Protein AF-A0A0K0DIE9-F1 (afdb_monomer_lite)

Secondary structure (DSSP, 8-state):
---------------------------TTSS-PPEEEEETTTTEEEEESSHHHHHHHHHHHHHHHHHHHHHTS--SS-EEEEEE-SSSSSEEEEEEEEE-TT-SS---EEEEE--SGGGGSHHHHHHHHHHHT-SEEEEEEEPTTS--S-HHHHHHHHHHHHHHT---SS---PBP--

Radius of gyration: 18.9 Å; chains: 1; bounding box: 47×43×52 Å

Structure (mmCIF, N/CA/C/O backbone):
data_AF-A0A0K0DIE9-F1
#
_entry.id   AF-A0A0K0DIE9-F1
#
loop_
_atom_site.group_PDB
_atom_site.id
_atom_site.type_symbol
_atom_site.label_atom_id
_atom_site.label_alt_id
_atom_site.label_comp_id
_atom_site.label_asym_id
_atom_site.label_entity_id
_atom_site.label_seq_id
_atom_site.pdbx_PDB_ins_code
_atom_site.Cartn_x
_atom_site.Cartn_y
_atom_site.Cartn_z
_atom_site.occupancy
_atom_site.B_iso_or_equiv
_atom_site.auth_seq_id
_atom_site.auth_comp_id
_atom_site.auth_asym_id
_atom_site.auth_atom_id
_atom_site.pdbx_PDB_model_num
ATOM 1 N N . MET A 1 1 ? 18.626 22.856 -7.412 1.00 28.58 1 MET A N 1
ATOM 2 C CA . MET A 1 1 ? 17.192 22.692 -7.088 1.00 28.58 1 MET A CA 1
ATOM 3 C C . MET A 1 1 ? 17.056 21.493 -6.173 1.00 28.58 1 MET A C 1
ATOM 5 O O . MET A 1 1 ? 17.517 20.419 -6.525 1.00 28.58 1 MET A O 1
ATOM 9 N N . SER A 1 2 ? 16.546 21.734 -4.968 1.00 25.62 2 SER A N 1
ATOM 10 C CA . SER A 1 2 ? 16.439 20.776 -3.867 1.00 25.62 2 SER A CA 1
ATOM 11 C C . SER A 1 2 ? 15.243 19.844 -4.084 1.00 25.62 2 SER A C 1
ATOM 13 O O . SER A 1 2 ? 14.132 20.335 -4.269 1.00 25.62 2 SER A O 1
ATOM 15 N N . LEU A 1 3 ? 15.457 18.527 -4.051 1.00 25.23 3 LEU A N 1
ATOM 16 C CA . LEU A 1 3 ? 14.393 17.535 -3.875 1.00 25.23 3 LEU A CA 1
ATOM 17 C C . LEU A 1 3 ? 14.588 16.886 -2.507 1.00 25.23 3 LEU A C 1
ATOM 19 O O . LEU A 1 3 ? 15.462 16.050 -2.287 1.00 25.23 3 LEU A O 1
ATOM 23 N N . MET A 1 4 ? 13.782 17.366 -1.568 1.00 23.42 4 MET A N 1
ATOM 24 C CA . MET A 1 4 ? 13.698 16.911 -0.192 1.00 23.42 4 MET A CA 1
ATOM 25 C C . MET A 1 4 ? 12.908 15.594 -0.166 1.00 23.42 4 MET A C 1
ATOM 27 O O . MET A 1 4 ? 11.681 15.598 -0.136 1.00 23.42 4 MET A O 1
ATOM 31 N N . PHE A 1 5 ? 13.605 14.457 -0.199 1.00 26.94 5 PHE A N 1
ATOM 32 C CA . PHE A 1 5 ? 13.009 13.164 0.140 1.00 26.94 5 PHE A CA 1
ATOM 33 C C . PHE A 1 5 ? 12.892 13.063 1.665 1.00 26.94 5 PHE A C 1
ATOM 35 O O . PHE A 1 5 ? 13.873 12.827 2.371 1.00 26.94 5 PHE A O 1
ATOM 42 N N . LEU A 1 6 ? 11.680 13.251 2.184 1.00 28.55 6 LEU A N 1
ATOM 43 C CA . LEU A 1 6 ? 11.326 12.889 3.555 1.00 28.55 6 LEU A CA 1
ATOM 44 C C . LEU A 1 6 ? 11.247 11.358 3.652 1.00 28.55 6 LEU A C 1
ATOM 46 O O . LEU A 1 6 ? 10.198 10.760 3.438 1.00 28.55 6 LEU A O 1
ATOM 50 N N . SER A 1 7 ? 12.380 10.723 3.957 1.00 28.58 7 SER A N 1
ATOM 51 C CA . SER A 1 7 ? 12.442 9.320 4.371 1.00 28.58 7 SER A CA 1
ATOM 52 C C . SER A 1 7 ? 12.495 9.268 5.897 1.00 28.58 7 SER A C 1
ATOM 54 O O . SER A 1 7 ? 13.499 9.636 6.515 1.00 28.58 7 SER A O 1
ATOM 56 N N . TYR A 1 8 ? 11.390 8.851 6.516 1.00 29.11 8 TYR A N 1
ATOM 57 C CA . TYR A 1 8 ? 11.349 8.557 7.945 1.00 29.11 8 TYR A CA 1
ATOM 58 C C . TYR A 1 8 ? 12.234 7.335 8.221 1.00 29.11 8 TYR A C 1
ATOM 60 O O . TYR A 1 8 ? 11.965 6.220 7.776 1.00 29.11 8 TYR A O 1
ATOM 68 N N . ARG A 1 9 ? 13.331 7.570 8.945 1.00 32.88 9 ARG A N 1
ATOM 69 C CA . ARG A 1 9 ? 14.290 6.552 9.373 1.00 32.88 9 ARG A CA 1
ATOM 70 C C . ARG A 1 9 ? 13.717 5.721 10.522 1.00 32.88 9 ARG A C 1
ATOM 72 O O . ARG A 1 9 ? 13.660 6.195 11.647 1.00 32.88 9 ARG A O 1
ATOM 79 N N . HIS A 1 10 ? 13.462 4.444 10.258 1.00 28.72 10 HIS A N 1
ATOM 80 C CA . HIS A 1 10 ? 13.806 3.362 11.184 1.00 28.72 10 HIS A CA 1
ATOM 81 C C . HIS A 1 10 ? 14.223 2.127 10.374 1.00 28.72 10 HIS A C 1
ATOM 83 O O . HIS A 1 10 ? 13.411 1.326 9.925 1.00 28.72 10 HIS A O 1
ATOM 89 N N . CYS A 1 11 ? 15.533 2.014 10.144 1.00 29.39 11 CYS A N 1
ATOM 90 C CA . CYS A 1 11 ? 16.157 0.920 9.407 1.00 29.39 11 CYS A CA 1
ATOM 91 C C . CYS A 1 11 ? 16.253 -0.324 10.304 1.00 29.39 11 CYS A C 1
ATOM 93 O O . CYS A 1 11 ? 17.228 -0.497 11.034 1.00 29.39 11 CYS A O 1
ATOM 95 N N . TYR A 1 12 ? 15.250 -1.203 10.248 1.00 34.12 12 TYR A N 1
ATOM 96 C CA . TYR A 1 12 ? 15.449 -2.608 10.602 1.00 34.12 12 TYR A CA 1
ATOM 97 C C . TYR A 1 12 ? 16.025 -3.311 9.375 1.00 34.12 12 TYR A C 1
ATOM 99 O O . TYR A 1 12 ? 15.326 -3.585 8.403 1.00 34.12 12 TYR A O 1
ATOM 107 N N . ARG A 1 13 ? 17.337 -3.557 9.400 1.00 31.20 13 ARG A N 1
ATOM 108 C CA . ARG A 1 13 ? 18.095 -4.160 8.298 1.00 31.20 13 ARG A CA 1
ATOM 109 C C . ARG A 1 13 ? 17.821 -5.669 8.225 1.00 31.20 13 ARG A C 1
ATOM 111 O O . ARG A 1 13 ? 18.685 -6.482 8.545 1.00 31.20 13 ARG A O 1
ATOM 118 N N . HIS A 1 14 ? 16.612 -6.049 7.825 1.00 39.00 14 HIS A N 1
ATOM 119 C CA . HIS A 1 14 ? 16.308 -7.430 7.463 1.00 39.00 14 HIS A CA 1
ATOM 120 C C . HIS A 1 14 ? 16.983 -7.733 6.120 1.00 39.00 14 HIS A C 1
ATOM 122 O O . HIS A 1 14 ? 16.635 -7.159 5.091 1.00 39.00 14 HIS A O 1
ATOM 128 N N . ARG A 1 15 ? 18.010 -8.593 6.135 1.00 35.00 15 ARG A N 1
ATOM 129 C CA . ARG A 1 15 ? 18.635 -9.103 4.909 1.00 35.00 15 ARG A CA 1
ATOM 130 C C . ARG A 1 15 ? 17.701 -10.141 4.296 1.00 35.00 15 ARG A C 1
ATOM 132 O O . ARG A 1 15 ? 17.538 -11.218 4.861 1.00 35.00 15 ARG A O 1
ATOM 139 N N . PHE A 1 16 ? 17.119 -9.824 3.148 1.00 42.16 16 PHE A N 1
ATOM 140 C CA . PHE A 1 16 ? 16.462 -10.814 2.303 1.00 42.16 16 PHE A CA 1
ATOM 141 C C . PHE A 1 16 ? 17.515 -11.439 1.385 1.00 42.16 16 PHE A C 1
ATOM 143 O O . PHE A 1 16 ? 18.350 -10.734 0.819 1.00 42.16 16 PHE A O 1
ATOM 150 N N . LEU A 1 17 ? 17.509 -12.768 1.279 1.00 41.53 17 LEU A N 1
ATOM 151 C CA . LEU A 1 17 ? 18.391 -13.505 0.379 1.00 41.53 17 LEU A CA 1
ATOM 152 C C . LEU A 1 17 ? 17.670 -13.672 -0.962 1.00 41.53 17 LEU A C 1
ATOM 154 O O . LEU A 1 17 ? 16.781 -14.513 -1.083 1.00 41.53 17 LEU A O 1
ATOM 158 N N . LEU A 1 18 ? 18.044 -12.879 -1.966 1.00 45.69 18 LEU A N 1
ATOM 159 C CA . LEU A 1 18 ? 17.628 -13.133 -3.342 1.00 45.69 18 LEU A CA 1
ATOM 160 C C . LEU A 1 18 ? 18.525 -14.249 -3.898 1.00 45.69 18 LEU A C 1
ATOM 162 O O . LEU A 1 18 ? 19.734 -14.060 -4.035 1.00 45.69 18 LEU A O 1
ATOM 166 N N . ARG A 1 19 ? 17.962 -15.428 -4.181 1.00 47.75 19 ARG A N 1
ATOM 167 C CA . ARG A 1 19 ? 18.703 -16.497 -4.861 1.00 47.75 19 ARG A CA 1
ATOM 168 C C . ARG A 1 19 ? 18.629 -16.247 -6.366 1.00 47.75 19 ARG A C 1
ATOM 170 O O . ARG A 1 19 ? 17.641 -16.595 -7.002 1.00 47.75 19 ARG A O 1
ATOM 177 N N . VAL A 1 20 ? 19.664 -15.614 -6.909 1.00 53.28 20 VAL A N 1
ATOM 178 C CA . VAL A 1 20 ? 19.830 -15.438 -8.356 1.00 53.28 20 VAL A CA 1
ATOM 179 C C . VAL A 1 20 ? 20.440 -16.716 -8.920 1.00 53.28 20 VAL A C 1
ATOM 181 O O . VAL A 1 20 ? 21.482 -17.166 -8.447 1.00 53.28 20 VAL A O 1
ATOM 184 N N . HIS A 1 21 ? 19.773 -17.316 -9.900 1.00 49.78 21 HIS A N 1
ATOM 185 C CA . HIS A 1 21 ? 20.323 -18.416 -10.681 1.00 49.78 21 HIS A CA 1
ATOM 186 C C . HIS A 1 21 ? 20.835 -17.842 -11.999 1.00 49.78 21 HIS A C 1
ATOM 188 O O . HIS A 1 21 ? 20.043 -17.399 -12.826 1.00 49.78 21 HIS A O 1
ATOM 194 N N . GLU A 1 22 ? 22.152 -17.820 -12.176 1.00 50.09 22 GLU A N 1
ATOM 195 C CA . GLU A 1 22 ? 22.767 -17.476 -13.455 1.00 50.09 22 GLU A CA 1
ATOM 196 C C . GLU A 1 22 ? 22.714 -18.701 -14.377 1.00 50.09 22 GLU A C 1
ATOM 198 O O . GLU A 1 22 ? 23.145 -19.792 -13.997 1.00 50.09 22 GLU A O 1
ATOM 203 N N . ILE A 1 23 ? 22.147 -18.534 -15.572 1.00 55.69 23 ILE A N 1
ATOM 204 C CA . ILE A 1 23 ? 22.159 -19.553 -16.624 1.00 55.69 23 ILE A CA 1
ATOM 205 C C . ILE A 1 23 ? 23.126 -19.062 -17.698 1.00 55.69 23 ILE A C 1
ATOM 207 O O . ILE A 1 23 ? 22.816 -18.148 -18.459 1.00 55.69 23 ILE A O 1
ATOM 211 N N . GLU A 1 24 ? 24.315 -19.656 -17.740 1.00 49.53 24 GLU A N 1
ATOM 212 C CA . GLU A 1 24 ? 25.350 -19.304 -18.710 1.00 49.53 24 GLU A CA 1
ATOM 213 C C . GLU A 1 24 ? 24.967 -19.831 -20.107 1.00 49.53 24 GLU A C 1
ATOM 215 O O . GLU A 1 24 ? 24.867 -21.040 -20.333 1.00 49.53 24 GLU A O 1
ATOM 220 N N . SER A 1 25 ? 24.745 -18.924 -21.063 1.00 49.84 25 SER A N 1
ATOM 221 C CA . SER A 1 25 ? 24.524 -19.273 -22.471 1.00 49.84 25 SER A CA 1
ATOM 222 C C . SER A 1 25 ? 25.844 -19.196 -23.235 1.00 49.84 25 SER A C 1
ATOM 224 O O . SER A 1 25 ? 26.405 -18.121 -23.423 1.00 49.84 25 SER A O 1
ATOM 226 N N . ARG A 1 26 ? 26.342 -20.339 -23.720 1.00 53.31 26 ARG A N 1
ATOM 227 C CA . ARG A 1 26 ? 27.599 -20.439 -24.493 1.00 53.31 26 ARG A CA 1
ATOM 228 C C . ARG A 1 26 ? 27.467 -20.040 -25.973 1.00 53.31 26 ARG A C 1
ATOM 230 O O . ARG A 1 26 ? 28.351 -20.340 -26.771 1.00 53.31 26 ARG A O 1
ATOM 237 N N . ALA A 1 27 ? 26.373 -19.390 -26.370 1.00 56.31 27 ALA A N 1
ATOM 238 C CA . ALA A 1 27 ? 26.165 -18.952 -27.748 1.00 56.31 27 ALA A CA 1
ATOM 239 C C . ALA A 1 27 ? 26.906 -17.626 -28.008 1.00 56.31 27 ALA A C 1
ATOM 241 O O . ALA A 1 27 ? 26.410 -16.543 -27.714 1.00 56.31 27 ALA A O 1
ATOM 242 N N . SER A 1 28 ? 28.104 -17.721 -28.581 1.00 51.66 28 SER A N 1
ATOM 243 C CA . SER A 1 28 ? 29.100 -16.646 -28.705 1.00 51.66 28 SER A CA 1
ATOM 244 C C . SER A 1 28 ? 28.781 -15.500 -29.684 1.00 51.66 28 SER A C 1
ATOM 246 O O . SER A 1 28 ? 29.649 -14.666 -29.913 1.00 51.66 28 SER A O 1
ATOM 248 N N . ASN A 1 29 ? 27.575 -15.432 -30.267 1.00 57.56 29 ASN A N 1
ATOM 249 C CA . ASN A 1 29 ? 27.256 -14.510 -31.374 1.00 57.56 29 ASN A CA 1
ATOM 250 C C . ASN A 1 29 ? 25.998 -13.641 -31.162 1.00 57.56 29 ASN A C 1
ATOM 252 O O . ASN A 1 29 ? 25.507 -13.046 -32.120 1.00 57.56 29 ASN A O 1
ATOM 256 N N . PHE A 1 30 ? 25.449 -13.555 -29.949 1.00 53.75 30 PHE A N 1
ATOM 257 C CA . PHE A 1 30 ? 24.268 -12.724 -29.689 1.00 53.75 30 PHE A CA 1
ATOM 258 C C . PHE A 1 30 ? 24.646 -11.362 -29.098 1.00 53.75 30 PHE A C 1
ATOM 260 O O . PHE A 1 30 ? 25.463 -11.283 -28.182 1.00 53.75 30 PHE A O 1
ATOM 267 N N . SER A 1 31 ? 24.012 -10.285 -29.586 1.00 59.50 31 SER A N 1
ATOM 268 C CA . SER A 1 31 ? 23.921 -9.039 -28.814 1.00 59.50 31 SER A CA 1
ATOM 269 C C . SER A 1 31 ? 23.346 -9.388 -27.442 1.00 59.50 31 SER A C 1
ATOM 271 O O . SER A 1 31 ? 22.375 -10.144 -27.419 1.00 59.50 31 SER A O 1
ATOM 273 N N . MET A 1 32 ? 23.947 -8.883 -26.355 1.00 58.03 32 MET A N 1
ATOM 274 C CA . MET A 1 32 ? 23.571 -9.138 -24.950 1.00 58.03 32 MET A CA 1
ATOM 275 C C . MET A 1 32 ? 22.129 -9.660 -24.806 1.00 58.03 32 MET A C 1
ATOM 277 O O . MET A 1 32 ? 21.193 -8.899 -25.072 1.00 58.03 32 MET A O 1
ATOM 281 N N . PRO A 1 33 ? 21.929 -10.948 -24.466 1.00 65.38 33 PRO A N 1
ATOM 282 C CA . PRO A 1 33 ? 20.587 -11.497 -24.355 1.00 65.38 33 PRO A CA 1
ATOM 283 C C . PRO A 1 33 ? 19.810 -10.755 -23.253 1.00 65.38 33 PRO A C 1
ATOM 285 O O . PRO A 1 33 ? 20.411 -10.348 -22.255 1.00 65.38 33 PRO A O 1
ATOM 288 N N . PRO A 1 34 ? 18.490 -10.557 -23.420 1.00 71.56 34 PRO A N 1
ATOM 289 C CA . PRO A 1 34 ? 17.672 -9.888 -22.416 1.00 71.56 34 PRO A CA 1
ATOM 290 C C . PRO A 1 34 ? 17.725 -10.655 -21.090 1.00 71.56 34 PRO A C 1
ATOM 292 O O . PRO A 1 34 ? 17.747 -11.887 -21.071 1.00 71.56 34 PRO A O 1
ATOM 295 N N . ILE A 1 35 ? 17.733 -9.924 -19.977 1.00 80.19 35 ILE A N 1
ATOM 296 C CA . ILE A 1 35 ? 17.766 -10.509 -18.638 1.00 80.19 35 ILE A CA 1
ATOM 297 C C . ILE A 1 35 ? 16.356 -10.978 -18.280 1.00 80.19 35 ILE A C 1
ATOM 299 O O . ILE A 1 35 ? 15.417 -10.185 -18.304 1.00 80.19 35 ILE A O 1
ATOM 303 N N . GLU A 1 36 ? 16.198 -12.253 -17.932 1.00 80.75 36 GLU A N 1
ATOM 304 C CA . GLU A 1 36 ? 14.917 -12.827 -17.514 1.00 80.75 36 GLU A CA 1
ATOM 305 C C . GLU A 1 36 ? 14.869 -13.041 -16.000 1.00 80.75 36 GLU A C 1
ATOM 307 O O . GLU A 1 36 ? 15.752 -13.670 -15.418 1.00 80.75 36 GLU A O 1
ATOM 312 N N . VAL A 1 37 ? 13.809 -12.548 -15.357 1.00 78.81 37 VAL A N 1
ATOM 313 C CA . VAL A 1 37 ? 13.545 -12.768 -13.932 1.00 78.81 37 VAL A CA 1
ATOM 314 C C . VAL A 1 37 ? 12.240 -13.516 -13.761 1.00 78.81 37 VAL A C 1
ATOM 316 O O . VAL A 1 37 ? 11.195 -13.065 -14.221 1.00 78.81 37 VAL A O 1
ATOM 319 N N . PHE A 1 38 ? 12.289 -14.633 -13.039 1.00 78.75 38 PHE A N 1
ATOM 320 C CA . PHE A 1 38 ? 11.102 -15.370 -12.629 1.00 78.75 38 PHE A CA 1
ATOM 321 C C . PHE A 1 38 ? 10.713 -15.011 -11.192 1.00 78.75 38 PHE A C 1
ATOM 323 O O . PHE A 1 38 ? 11.456 -15.269 -10.243 1.00 78.75 38 PHE A O 1
ATOM 330 N N . LEU A 1 39 ? 9.524 -14.438 -11.024 1.00 70.38 39 LEU A N 1
ATOM 331 C CA . LEU A 1 39 ? 8.943 -14.141 -9.723 1.00 70.38 39 LEU A CA 1
ATOM 332 C C . LEU A 1 39 ? 8.118 -15.325 -9.226 1.00 70.38 39 LEU A C 1
ATOM 334 O O . LEU A 1 39 ? 6.988 -15.540 -9.666 1.00 70.38 39 LEU A O 1
ATOM 338 N N . GLN A 1 40 ? 8.628 -16.030 -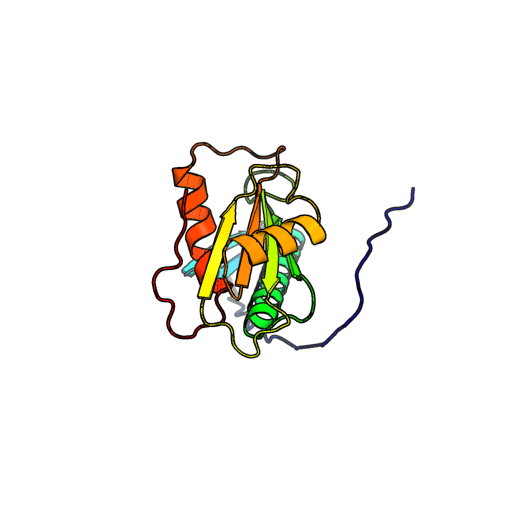8.217 1.00 67.44 40 GLN A N 1
ATOM 339 C CA . GLN A 1 40 ? 7.891 -17.120 -7.572 1.00 67.44 40 GLN A CA 1
ATOM 340 C C . GLN A 1 40 ? 6.560 -16.648 -6.952 1.00 67.44 40 GLN A C 1
ATOM 342 O O . GLN A 1 40 ? 5.587 -17.396 -6.942 1.00 67.44 40 GLN A O 1
ATOM 347 N N . SER A 1 41 ? 6.494 -15.402 -6.471 1.00 63.84 41 SER A N 1
ATOM 348 C CA . SER A 1 41 ? 5.295 -14.811 -5.856 1.00 63.84 41 SER A CA 1
ATOM 349 C C . SER A 1 41 ? 4.116 -14.664 -6.821 1.00 63.84 41 SER A C 1
ATOM 351 O O . SER A 1 41 ? 2.967 -14.713 -6.390 1.00 63.84 41 SER A O 1
ATOM 353 N N . SER A 1 42 ? 4.389 -14.479 -8.114 1.00 64.81 42 SER A N 1
ATOM 354 C CA . SER A 1 42 ? 3.371 -14.234 -9.142 1.00 64.81 42 SER A CA 1
ATOM 355 C C . SER A 1 42 ? 3.402 -15.248 -10.285 1.00 64.81 42 SER A C 1
ATOM 357 O O . SER A 1 42 ? 2.610 -15.130 -11.215 1.00 64.81 42 SER A O 1
ATOM 359 N N . SER A 1 43 ? 4.294 -16.246 -10.218 1.00 69.31 43 SER A N 1
ATOM 360 C CA . SER A 1 43 ? 4.567 -17.204 -11.302 1.00 69.31 43 SER A CA 1
ATOM 361 C C . SER A 1 43 ? 4.781 -16.518 -12.657 1.00 69.31 43 SER A C 1
ATOM 363 O O . SER A 1 43 ? 4.391 -17.038 -13.701 1.00 69.31 43 SER A O 1
ATOM 365 N N . ARG A 1 44 ? 5.367 -15.316 -12.632 1.00 71.00 44 ARG A N 1
ATOM 366 C CA . ARG A 1 44 ? 5.542 -14.451 -13.799 1.00 71.00 44 ARG A CA 1
ATOM 367 C C . ARG A 1 44 ? 7.012 -14.359 -14.171 1.00 71.00 44 ARG A C 1
ATOM 369 O O . ARG A 1 44 ? 7.865 -14.250 -13.295 1.00 71.00 44 ARG A O 1
ATOM 376 N N . THR A 1 45 ? 7.275 -14.325 -15.472 1.00 80.00 45 THR A N 1
ATOM 377 C CA . THR A 1 45 ? 8.591 -14.013 -16.030 1.00 80.00 45 THR A CA 1
ATOM 378 C C . THR A 1 45 ? 8.592 -12.583 -16.563 1.00 80.00 45 THR A C 1
ATOM 380 O O . THR A 1 45 ? 7.692 -12.203 -17.315 1.00 80.00 45 THR A O 1
ATOM 383 N N . GLU A 1 46 ? 9.588 -11.791 -16.177 1.00 81.12 46 GLU A N 1
ATOM 384 C CA . GLU A 1 46 ? 9.830 -10.441 -16.692 1.00 81.12 46 GLU A CA 1
ATOM 385 C C . GLU A 1 46 ? 11.146 -10.401 -17.468 1.00 81.12 46 GLU A C 1
ATOM 387 O O . GLU A 1 46 ? 12.124 -11.028 -17.066 1.00 81.12 46 GLU A O 1
ATOM 392 N N . ARG A 1 47 ? 11.152 -9.678 -18.592 1.00 83.88 47 ARG A N 1
ATOM 393 C CA . ARG A 1 47 ? 12.324 -9.474 -19.450 1.00 83.88 47 ARG A CA 1
ATOM 394 C C . ARG A 1 47 ? 12.805 -8.039 -19.322 1.00 83.88 47 ARG A C 1
ATOM 396 O O . ARG A 1 47 ? 12.008 -7.119 -19.484 1.00 83.88 47 ARG A O 1
ATOM 403 N N . PHE A 1 48 ? 14.101 -7.864 -19.110 1.00 83.00 48 PHE A N 1
ATOM 404 C CA . PHE A 1 48 ? 14.755 -6.569 -18.982 1.00 83.00 48 PHE A CA 1
ATOM 405 C C . PHE A 1 48 ? 15.841 -6.423 -20.042 1.00 83.00 48 PHE A C 1
ATOM 407 O O . PHE A 1 48 ? 16.645 -7.329 -20.258 1.00 83.00 48 PHE A O 1
ATOM 414 N N . ASN A 1 49 ? 15.874 -5.261 -20.691 1.00 82.62 49 ASN A N 1
ATOM 415 C CA . ASN A 1 49 ? 16.876 -4.944 -21.713 1.00 82.62 49 ASN A CA 1
ATOM 416 C C . ASN A 1 49 ? 18.078 -4.184 -21.131 1.00 82.62 49 ASN A C 1
ATOM 418 O O . ASN A 1 49 ? 19.109 -4.074 -21.789 1.00 82.62 49 ASN A O 1
ATOM 422 N N . ASN A 1 50 ? 17.943 -3.661 -19.9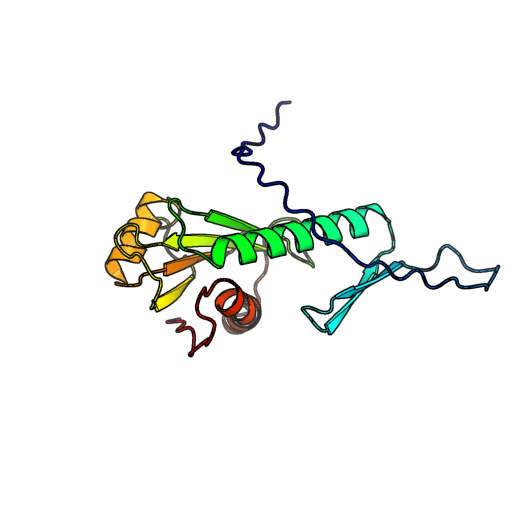09 1.00 82.31 50 ASN A N 1
ATOM 423 C CA . ASN A 1 50 ? 18.943 -2.851 -19.228 1.00 82.31 50 ASN A CA 1
ATOM 424 C C . ASN A 1 50 ? 19.058 -3.261 -17.744 1.00 82.31 50 ASN A C 1
ATOM 426 O O . ASN A 1 50 ? 18.028 -3.467 -17.092 1.00 82.31 50 ASN A O 1
ATOM 430 N N . PRO A 1 51 ? 20.278 -3.348 -17.179 1.00 83.38 51 PRO A N 1
ATOM 431 C CA . PRO A 1 51 ? 20.475 -3.618 -15.757 1.00 83.38 51 PRO A CA 1
ATOM 432 C C . PRO A 1 51 ? 19.796 -2.629 -14.796 1.00 83.38 51 PRO A C 1
ATOM 434 O O . PRO A 1 51 ? 19.379 -3.056 -13.721 1.00 83.38 51 PRO A O 1
ATOM 437 N N . ASP A 1 52 ? 19.636 -1.345 -15.140 1.00 86.12 52 ASP A N 1
ATOM 438 C CA . ASP A 1 52 ? 18.991 -0.390 -14.216 1.00 86.12 52 ASP A CA 1
ATOM 439 C C . ASP A 1 52 ? 17.490 -0.664 -14.046 1.00 86.12 52 ASP A C 1
ATOM 441 O O . ASP A 1 52 ? 16.944 -0.496 -12.952 1.00 86.12 52 ASP A O 1
ATOM 445 N N . ASP A 1 53 ? 16.830 -1.149 -15.101 1.00 83.38 53 ASP A N 1
ATOM 446 C CA . ASP A 1 53 ? 15.414 -1.527 -15.046 1.00 83.38 53 ASP A CA 1
ATOM 447 C C . ASP A 1 53 ? 15.236 -2.753 -14.144 1.00 83.38 53 ASP A C 1
ATOM 449 O O . ASP A 1 53 ? 14.328 -2.807 -13.312 1.00 83.38 53 ASP A O 1
ATOM 453 N N . LEU A 1 54 ? 16.165 -3.709 -14.248 1.00 84.12 54 LEU A N 1
ATOM 454 C CA . LEU A 1 54 ? 16.231 -4.868 -13.366 1.00 84.12 54 LEU A CA 1
ATOM 455 C C . LEU A 1 54 ? 16.464 -4.456 -11.905 1.00 84.12 54 LEU A C 1
ATOM 457 O O . LEU A 1 54 ? 15.814 -4.987 -11.005 1.00 84.12 54 LEU A O 1
ATOM 461 N N . LEU A 1 55 ? 17.383 -3.522 -11.651 1.00 85.19 55 LEU A N 1
ATOM 462 C CA . LEU A 1 55 ? 17.659 -3.035 -10.299 1.00 85.19 55 LEU A CA 1
ATOM 463 C C . LEU A 1 55 ? 16.434 -2.342 -9.702 1.00 85.19 55 LEU A C 1
ATOM 465 O O . LEU A 1 55 ? 16.047 -2.662 -8.579 1.00 85.19 55 LEU A O 1
ATOM 469 N N . THR A 1 56 ? 15.792 -1.456 -10.465 1.00 85.38 56 THR A N 1
ATOM 470 C CA . THR A 1 56 ? 14.542 -0.789 -10.068 1.00 85.38 56 THR A CA 1
ATOM 471 C C . THR A 1 56 ? 13.462 -1.808 -9.720 1.00 85.38 56 THR A C 1
ATOM 473 O O . THR A 1 56 ? 12.822 -1.715 -8.671 1.00 85.38 56 THR A O 1
ATOM 476 N N . PHE A 1 57 ? 13.305 -2.834 -10.556 1.00 84.94 57 PHE A N 1
ATOM 477 C CA . PHE A 1 57 ? 12.353 -3.909 -10.327 1.00 84.94 57 PHE A CA 1
ATOM 478 C C . PHE A 1 57 ? 12.642 -4.691 -9.040 1.00 84.94 57 PHE A C 1
ATOM 480 O O . PHE A 1 57 ? 11.752 -4.852 -8.204 1.00 84.94 57 PHE A O 1
ATOM 487 N N . ILE A 1 58 ? 13.891 -5.123 -8.837 1.00 85.62 58 ILE A N 1
ATOM 488 C CA . ILE A 1 58 ? 14.309 -5.837 -7.622 1.00 85.62 58 ILE A CA 1
ATOM 489 C C . ILE A 1 58 ? 14.048 -4.983 -6.379 1.00 85.62 58 ILE A C 1
ATOM 491 O O . ILE A 1 58 ? 13.538 -5.501 -5.385 1.00 85.62 58 ILE A O 1
ATOM 495 N N . ILE A 1 59 ? 14.371 -3.688 -6.427 1.00 87.06 59 ILE A N 1
ATOM 496 C CA . ILE A 1 59 ? 14.115 -2.756 -5.324 1.00 87.06 59 ILE A CA 1
ATOM 497 C C . ILE A 1 59 ? 12.613 -2.691 -5.035 1.00 87.06 59 ILE A C 1
ATOM 499 O O . ILE A 1 59 ? 12.220 -2.886 -3.887 1.00 87.06 59 ILE A O 1
ATOM 503 N N . SER A 1 60 ? 11.771 -2.526 -6.059 1.00 86.19 60 SER A N 1
ATOM 504 C CA . SER A 1 60 ? 10.314 -2.447 -5.886 1.00 86.19 60 SER A CA 1
ATOM 505 C C . SER A 1 60 ? 9.720 -3.716 -5.256 1.00 86.19 60 SER A C 1
ATOM 507 O O . SER A 1 60 ? 8.888 -3.646 -4.347 1.00 86.19 60 SER A O 1
ATOM 509 N N . GLU A 1 61 ? 10.206 -4.896 -5.657 1.00 85.38 61 GLU A N 1
ATOM 510 C CA . GLU A 1 61 ? 9.768 -6.175 -5.094 1.00 85.38 61 GLU A CA 1
ATOM 511 C C . GLU A 1 61 ? 10.245 -6.347 -3.645 1.00 85.38 61 GLU A C 1
ATOM 513 O O . GLU A 1 61 ? 9.506 -6.853 -2.793 1.00 85.38 61 GLU A O 1
ATOM 518 N N . GLN A 1 62 ? 11.455 -5.880 -3.323 1.00 86.38 62 GLN A N 1
ATOM 519 C CA . GLN A 1 62 ? 11.967 -5.880 -1.954 1.00 86.38 62 GLN A CA 1
ATOM 520 C C . GLN A 1 62 ? 11.193 -4.921 -1.047 1.00 86.38 62 GLN A C 1
ATOM 522 O O . GLN A 1 62 ? 10.871 -5.295 0.082 1.00 86.38 62 GLN A O 1
ATOM 527 N N . GLU A 1 63 ? 10.886 -3.711 -1.514 1.00 89.69 63 GLU A N 1
ATOM 528 C CA . GLU A 1 63 ? 10.085 -2.727 -0.779 1.00 89.69 63 GLU A CA 1
ATOM 529 C C . GLU A 1 63 ? 8.687 -3.269 -0.493 1.00 89.69 63 GLU A C 1
ATOM 531 O O . GLU A 1 63 ? 8.223 -3.248 0.649 1.00 89.69 63 GLU A O 1
ATOM 536 N N . MET A 1 64 ? 8.050 -3.859 -1.502 1.00 87.69 64 MET A N 1
ATOM 537 C CA . MET A 1 64 ? 6.765 -4.522 -1.349 1.00 87.69 64 MET A CA 1
ATOM 538 C C . MET A 1 64 ? 6.833 -5.681 -0.343 1.00 87.69 64 MET A C 1
ATOM 540 O O . MET A 1 64 ? 5.982 -5.784 0.542 1.00 87.69 64 MET A O 1
ATOM 544 N N . SER A 1 65 ? 7.841 -6.554 -0.434 1.00 86.56 65 SER A N 1
ATOM 545 C CA . SER A 1 65 ? 8.006 -7.665 0.512 1.00 86.56 65 SER A CA 1
ATOM 546 C C . SER A 1 65 ? 8.204 -7.169 1.947 1.00 86.56 65 SER A C 1
ATOM 548 O O . SER A 1 65 ? 7.642 -7.738 2.885 1.00 86.56 65 SER A O 1
ATOM 550 N N . GLN A 1 66 ? 8.984 -6.104 2.132 1.00 88.12 66 GLN A N 1
ATOM 551 C CA . GLN A 1 66 ? 9.187 -5.470 3.434 1.00 88.12 66 GLN A CA 1
ATOM 552 C C . GLN A 1 66 ? 7.893 -4.873 3.973 1.00 88.12 66 GLN A C 1
ATOM 554 O O . GLN A 1 66 ? 7.583 -5.044 5.150 1.00 88.12 66 GLN A O 1
ATOM 559 N N . PHE A 1 67 ? 7.118 -4.215 3.117 1.00 90.88 67 PHE A N 1
ATOM 560 C CA . PHE A 1 67 ? 5.850 -3.617 3.499 1.00 90.88 67 PHE A CA 1
ATOM 561 C C . PHE A 1 67 ? 4.803 -4.668 3.883 1.00 90.88 67 PHE A C 1
ATOM 563 O O . PHE A 1 67 ? 4.120 -4.518 4.894 1.00 90.88 67 PHE A O 1
ATOM 570 N N . VAL A 1 68 ? 4.717 -5.776 3.144 1.00 88.75 68 VAL A N 1
ATOM 571 C CA . VAL A 1 68 ? 3.860 -6.920 3.502 1.00 88.75 68 VAL A CA 1
ATOM 572 C C . VAL A 1 68 ? 4.268 -7.504 4.855 1.00 88.75 68 VAL A C 1
ATOM 574 O O . VAL A 1 68 ? 3.415 -7.730 5.709 1.00 88.75 68 VAL A O 1
ATOM 577 N N . GLN A 1 69 ? 5.569 -7.683 5.093 1.00 88.06 69 GLN A N 1
ATOM 578 C CA . GLN A 1 69 ? 6.073 -8.150 6.385 1.00 88.06 69 GLN A CA 1
ATOM 579 C C . GLN A 1 69 ? 5.787 -7.148 7.514 1.00 88.06 69 GLN A C 1
ATOM 581 O O . GLN A 1 69 ? 5.452 -7.545 8.626 1.00 88.06 69 GLN A O 1
ATOM 586 N N . LEU A 1 70 ? 5.886 -5.845 7.248 1.00 90.06 70 LEU A N 1
ATOM 587 C CA . LEU A 1 70 ? 5.491 -4.807 8.197 1.00 90.06 70 LEU A CA 1
ATOM 588 C C . LEU A 1 70 ? 4.001 -4.934 8.544 1.00 90.06 70 LEU A C 1
ATOM 590 O O . LEU A 1 70 ? 3.644 -4.875 9.719 1.00 90.06 70 LEU A O 1
ATOM 594 N N . CYS A 1 71 ? 3.163 -5.190 7.539 1.00 90.19 71 CYS A N 1
ATOM 595 C CA . CYS A 1 71 ? 1.734 -5.429 7.697 1.00 90.19 71 CYS A CA 1
ATOM 596 C C . CYS A 1 71 ? 1.414 -6.783 8.348 1.00 90.19 71 CYS A C 1
ATOM 598 O O . CYS A 1 71 ? 0.289 -6.978 8.788 1.00 90.19 71 CYS A O 1
ATOM 600 N N . SER A 1 72 ? 2.344 -7.727 8.498 1.00 87.44 72 SER A N 1
ATOM 601 C CA . SER A 1 72 ? 2.029 -9.014 9.142 1.00 87.44 72 SER A CA 1
ATOM 602 C C . SER A 1 72 ? 1.760 -8.892 10.651 1.00 87.44 72 SER A C 1
ATOM 604 O O . SER A 1 72 ? 1.390 -9.867 11.302 1.00 87.44 72 SER A O 1
ATOM 606 N N . ARG A 1 73 ? 1.989 -7.708 11.225 1.00 87.12 73 ARG A N 1
ATOM 607 C CA . ARG A 1 73 ? 1.756 -7.350 12.628 1.00 87.12 73 ARG A CA 1
ATOM 608 C C . ARG A 1 73 ? 0.882 -6.103 12.715 1.00 87.12 73 ARG A C 1
ATOM 610 O O . ARG A 1 73 ? 0.693 -5.409 11.716 1.00 87.12 73 ARG A O 1
ATOM 617 N N . ARG A 1 74 ? 0.374 -5.812 13.915 1.00 90.19 74 ARG A N 1
ATOM 618 C CA . ARG A 1 74 ? -0.289 -4.537 14.206 1.00 90.19 74 ARG A CA 1
ATOM 619 C C . ARG A 1 74 ? 0.685 -3.375 13.998 1.00 90.19 74 ARG A C 1
ATOM 621 O O . ARG A 1 74 ? 1.857 -3.478 14.364 1.00 90.19 74 ARG A O 1
ATOM 628 N N . LEU A 1 75 ? 0.180 -2.287 13.439 1.00 91.00 75 LEU A N 1
ATOM 629 C CA . LEU A 1 75 ? 0.889 -1.034 13.248 1.00 91.00 75 LEU A CA 1
ATOM 630 C C . LEU A 1 75 ? 0.532 -0.045 14.367 1.00 91.00 75 LEU A C 1
ATOM 632 O O . LEU A 1 75 ? -0.632 0.098 14.740 1.00 91.00 75 LEU A O 1
ATOM 636 N N . ASP A 1 76 ? 1.537 0.648 14.902 1.00 90.19 76 ASP A N 1
ATOM 637 C CA . ASP A 1 76 ? 1.340 1.750 15.859 1.00 90.19 76 ASP A CA 1
ATOM 638 C C . ASP A 1 76 ? 1.015 3.078 15.165 1.00 90.19 76 ASP A C 1
ATOM 640 O O . ASP A 1 76 ? 0.356 3.947 15.734 1.00 90.19 76 ASP A O 1
ATOM 644 N N . HIS A 1 77 ? 1.461 3.209 13.917 1.00 90.69 77 HIS A N 1
ATOM 645 C CA . HIS A 1 77 ? 1.283 4.378 13.067 1.00 90.69 77 HIS A CA 1
ATOM 646 C C . HIS A 1 77 ? 0.853 3.937 11.672 1.00 90.69 77 HIS A C 1
ATOM 648 O O . HIS A 1 77 ? 1.105 2.798 11.275 1.00 90.69 77 HIS A O 1
ATOM 654 N N . GLU A 1 78 ? 0.227 4.841 10.920 1.00 93.50 78 GLU A N 1
ATOM 655 C CA . GLU A 1 78 ? -0.101 4.571 9.525 1.00 93.50 78 GLU A CA 1
ATOM 656 C C . GLU A 1 78 ? 1.166 4.212 8.733 1.00 93.50 78 GLU A C 1
ATOM 658 O O . GLU A 1 78 ? 2.194 4.885 8.823 1.00 93.50 78 GLU A O 1
ATOM 663 N N . ALA A 1 79 ? 1.074 3.159 7.923 1.00 94.19 79 ALA A N 1
ATOM 664 C CA . ALA A 1 79 ? 2.106 2.803 6.959 1.00 94.19 79 ALA A CA 1
ATOM 665 C C . ALA A 1 79 ? 1.573 3.001 5.539 1.00 94.19 79 ALA A C 1
ATOM 667 O O . ALA A 1 79 ? 0.404 2.725 5.268 1.00 94.19 79 ALA A O 1
ATOM 668 N N . SER A 1 80 ? 2.423 3.449 4.614 1.00 94.69 80 SER A N 1
ATOM 669 C CA . SER A 1 80 ? 2.031 3.609 3.213 1.00 94.69 80 SER A CA 1
ATOM 670 C C . SER A 1 80 ? 3.068 3.074 2.234 1.00 94.69 80 SER A C 1
ATOM 672 O O . SER A 1 80 ? 4.261 3.049 2.531 1.00 94.69 80 SER A O 1
ATOM 674 N N . ILE A 1 81 ? 2.590 2.639 1.069 1.00 94.38 81 ILE A N 1
ATOM 675 C CA . ILE A 1 81 ? 3.410 2.198 -0.063 1.00 94.38 81 ILE A CA 1
ATOM 676 C C . ILE A 1 81 ? 2.785 2.683 -1.370 1.00 94.38 81 ILE A C 1
ATOM 678 O O . ILE A 1 81 ? 1.559 2.715 -1.506 1.00 94.38 81 ILE A O 1
ATOM 682 N N . ALA A 1 82 ? 3.622 3.073 -2.328 1.00 92.56 82 ALA A N 1
ATOM 683 C CA . ALA A 1 82 ? 3.206 3.415 -3.681 1.00 92.56 82 ALA A CA 1
ATOM 684 C C . ALA A 1 82 ? 3.580 2.281 -4.640 1.00 92.56 82 ALA A C 1
ATOM 686 O O . ALA A 1 82 ? 4.659 1.707 -4.525 1.00 92.56 82 ALA A O 1
ATOM 687 N N . ILE A 1 83 ? 2.673 1.954 -5.557 1.00 90.06 83 ILE A N 1
ATOM 688 C CA . ILE A 1 83 ? 2.864 0.940 -6.591 1.00 90.06 83 ILE A CA 1
ATOM 689 C C . ILE A 1 83 ? 2.965 1.653 -7.921 1.00 90.06 83 ILE A C 1
ATOM 691 O O . ILE A 1 83 ? 2.001 2.288 -8.354 1.00 90.06 83 ILE A O 1
ATOM 695 N N . GLU A 1 84 ? 4.128 1.542 -8.545 1.00 87.69 84 GLU A N 1
ATOM 696 C CA . GLU A 1 84 ? 4.406 2.104 -9.860 1.00 87.69 84 GLU A CA 1
ATOM 697 C C . GLU A 1 84 ? 3.604 1.390 -10.949 1.00 87.69 84 GLU A C 1
ATOM 699 O O . GLU A 1 84 ? 3.296 0.196 -10.866 1.00 87.69 84 GLU A O 1
ATOM 704 N N . SER A 1 85 ? 3.232 2.151 -11.972 1.00 84.44 85 SER A N 1
ATOM 705 C CA . SER A 1 85 ? 2.601 1.587 -13.155 1.00 84.44 85 SER A CA 1
ATOM 706 C C . SER A 1 85 ? 3.615 0.822 -13.996 1.00 84.44 85 SER A C 1
ATOM 708 O O . SER A 1 85 ? 4.786 1.178 -14.078 1.00 84.44 85 SER A O 1
ATOM 710 N N . ARG A 1 86 ? 3.150 -0.246 -14.648 1.00 75.81 86 ARG A N 1
ATOM 711 C CA . ARG A 1 86 ? 3.970 -1.014 -15.599 1.00 75.81 86 ARG A CA 1
ATOM 712 C C . ARG A 1 86 ? 3.986 -0.406 -16.994 1.00 75.81 86 ARG A C 1
ATOM 714 O O . ARG A 1 86 ? 4.853 -0.740 -17.792 1.00 75.81 86 ARG A O 1
ATOM 721 N N . PHE A 1 87 ? 2.990 0.420 -17.298 1.00 79.12 87 PHE A N 1
ATOM 722 C CA . PHE A 1 87 ? 2.741 0.928 -18.645 1.00 79.12 87 PHE A CA 1
ATOM 723 C C . PHE A 1 87 ? 2.942 2.438 -18.741 1.00 79.12 87 PHE A C 1
ATOM 725 O O . PHE A 1 87 ? 3.197 2.961 -19.820 1.00 79.12 87 PHE A O 1
ATOM 732 N N . GLU A 1 88 ? 2.827 3.139 -17.616 1.00 84.44 88 GLU A N 1
ATOM 733 C CA . GLU A 1 88 ? 2.855 4.595 -17.547 1.00 84.44 88 GLU A CA 1
ATOM 734 C C . GLU A 1 88 ? 3.893 5.047 -16.516 1.00 84.44 88 GLU A C 1
ATOM 736 O O . GLU A 1 88 ? 4.299 4.288 -15.641 1.00 84.44 88 GLU A O 1
ATOM 741 N N . CYS A 1 89 ? 4.336 6.299 -16.602 1.00 83.00 89 CYS A N 1
ATOM 742 C CA . CYS A 1 89 ? 5.294 6.836 -15.641 1.00 83.00 89 CYS A CA 1
ATOM 743 C C . CYS A 1 89 ? 4.598 7.208 -14.322 1.00 83.00 89 CYS A C 1
ATOM 745 O O . CYS A 1 89 ? 3.561 7.882 -14.321 1.00 83.00 89 CYS A O 1
ATOM 747 N N . GLY A 1 90 ? 5.204 6.821 -13.201 1.00 86.44 90 GLY A N 1
ATOM 748 C CA . GLY A 1 90 ? 4.768 7.197 -11.863 1.00 86.44 90 GLY A CA 1
ATOM 749 C C . GLY A 1 90 ? 3.793 6.211 -11.204 1.00 86.44 90 GLY A C 1
ATOM 750 O O . GLY A 1 90 ? 3.395 5.193 -11.789 1.00 86.44 90 GLY A O 1
ATOM 751 N N . PRO A 1 91 ? 3.375 6.523 -9.963 1.00 89.56 91 PRO A N 1
ATOM 752 C CA . PRO A 1 91 ? 2.576 5.623 -9.152 1.00 89.56 91 PRO A CA 1
ATOM 753 C C . PRO A 1 91 ? 1.190 5.444 -9.760 1.00 89.56 91 PRO A C 1
ATOM 755 O O . PRO A 1 91 ? 0.500 6.420 -10.055 1.00 89.56 91 PRO A O 1
ATOM 758 N N . ARG A 1 92 ? 0.758 4.191 -9.888 1.00 91.88 92 ARG A N 1
ATOM 759 C CA . ARG A 1 92 ? -0.618 3.803 -10.214 1.00 91.88 92 ARG A CA 1
ATOM 760 C C . ARG A 1 92 ? -1.491 3.846 -8.969 1.00 91.88 92 ARG A C 1
ATOM 762 O O . ARG A 1 92 ? -2.522 4.514 -8.945 1.00 91.88 92 ARG A O 1
ATOM 769 N N . TYR A 1 93 ? -1.023 3.220 -7.896 1.00 92.25 93 TYR A N 1
ATOM 770 C CA . TYR A 1 93 ? -1.759 3.130 -6.638 1.00 92.25 93 TYR A CA 1
ATOM 771 C C . TYR A 1 93 ? -0.912 3.598 -5.468 1.00 92.25 93 TYR A C 1
ATOM 773 O O . TYR A 1 93 ? 0.302 3.409 -5.443 1.00 92.25 93 TYR A O 1
ATOM 781 N N . ARG A 1 94 ? -1.563 4.150 -4.448 1.00 93.06 94 ARG A N 1
ATOM 782 C CA . ARG A 1 94 ? -0.965 4.330 -3.128 1.00 93.06 94 ARG A CA 1
ATOM 783 C C . ARG A 1 94 ? -1.852 3.687 -2.082 1.00 93.06 94 ARG A C 1
ATOM 785 O O . ARG A 1 94 ? -3.040 3.980 -2.022 1.00 93.06 94 ARG A O 1
ATOM 792 N N . PHE A 1 95 ? -1.269 2.824 -1.265 1.00 93.38 95 PHE A N 1
ATOM 793 C CA . PHE A 1 95 ? -1.950 2.182 -0.151 1.00 93.38 95 PHE A CA 1
ATOM 794 C C . PHE A 1 95 ? -1.571 2.871 1.151 1.00 93.38 95 PHE A C 1
ATOM 796 O O . PHE A 1 95 ? -0.402 3.174 1.375 1.00 93.38 95 PHE A O 1
ATOM 803 N N . HIS A 1 96 ? -2.560 3.057 2.013 1.00 94.44 96 HIS A N 1
ATOM 804 C CA . HIS A 1 96 ? -2.432 3.540 3.379 1.00 94.44 96 HIS A CA 1
ATOM 805 C C . HIS A 1 96 ? -3.059 2.502 4.309 1.00 94.44 96 HIS A C 1
ATOM 807 O O . HIS A 1 96 ? -4.257 2.236 4.218 1.00 94.44 96 HIS A O 1
ATOM 813 N N . ILE A 1 97 ? -2.261 1.894 5.181 1.00 94.44 97 ILE A N 1
ATOM 814 C CA . ILE A 1 97 ? -2.707 0.877 6.133 1.00 94.44 97 ILE A CA 1
ATOM 815 C C . ILE A 1 97 ? -2.839 1.526 7.504 1.00 94.44 97 ILE A C 1
ATOM 817 O O . ILE A 1 97 ? -1.865 2.040 8.055 1.00 94.44 97 ILE A O 1
ATOM 821 N N . VAL A 1 98 ? -4.057 1.496 8.036 1.00 94.12 98 VAL A N 1
ATOM 822 C CA . VAL A 1 98 ? -4.432 2.130 9.298 1.00 94.12 98 VAL A CA 1
ATOM 823 C C . VAL A 1 98 ? -5.027 1.086 10.230 1.00 94.12 98 VAL A C 1
ATOM 825 O O . VAL A 1 98 ? -6.047 0.474 9.909 1.00 94.12 98 VAL A O 1
ATOM 828 N N . ASP A 1 99 ? -4.421 0.939 11.405 1.00 94.69 99 ASP A N 1
ATOM 829 C CA . ASP A 1 99 ? -4.866 0.006 12.438 1.00 94.69 99 ASP A CA 1
ATOM 830 C C . ASP A 1 99 ? -5.610 0.710 13.574 1.00 94.69 99 ASP A C 1
ATOM 832 O O . ASP A 1 99 ? -5.481 1.920 13.805 1.00 94.69 99 ASP A O 1
ATOM 836 N N . ASP A 1 100 ? -6.391 -0.067 14.320 1.00 92.19 100 ASP A N 1
ATOM 837 C CA . ASP A 1 100 ? -6.888 0.343 15.617 1.00 92.19 100 ASP A CA 1
ATOM 838 C C . ASP A 1 100 ? -5.830 0.146 16.699 1.00 92.19 100 ASP A C 1
ATOM 840 O O . ASP A 1 100 ? -5.553 -0.970 17.139 1.00 92.19 100 ASP A O 1
ATOM 844 N N . ILE A 1 101 ? -5.299 1.271 17.179 1.00 86.81 101 ILE A N 1
ATOM 845 C CA . ILE A 1 101 ? -4.347 1.350 18.293 1.00 86.81 101 ILE A CA 1
ATOM 846 C C . ILE A 1 101 ? -4.895 0.651 19.548 1.00 86.81 101 ILE A C 1
ATOM 848 O O . ILE A 1 101 ? -4.123 0.117 20.337 1.00 86.81 101 ILE A O 1
ATOM 852 N N . LYS A 1 102 ? -6.222 0.631 19.738 1.00 86.38 102 LYS A N 1
ATOM 853 C CA . LYS A 1 102 ? -6.855 0.010 20.912 1.00 86.38 102 LYS A CA 1
ATOM 854 C C . LYS A 1 102 ? -6.915 -1.515 20.833 1.00 86.38 102 LYS A C 1
ATOM 856 O O . LYS A 1 102 ? -7.140 -2.161 21.852 1.00 86.38 102 LYS A O 1
ATOM 861 N N . THR A 1 103 ? -6.764 -2.092 19.643 1.00 84.69 103 THR A N 1
ATOM 862 C CA . THR A 1 103 ? -6.860 -3.542 19.444 1.00 84.69 103 THR A CA 1
ATOM 863 C C . THR A 1 103 ? -5.478 -4.164 19.466 1.00 84.69 103 THR A C 1
ATOM 865 O O . THR A 1 103 ? -4.602 -3.737 18.732 1.00 84.69 103 THR A O 1
ATOM 868 N N . GLU A 1 104 ? -5.263 -5.203 20.271 1.00 81.06 104 GLU A N 1
ATOM 869 C CA . GLU A 1 104 ? -3.977 -5.920 20.277 1.00 81.06 104 GLU A CA 1
ATOM 870 C C . GLU A 1 104 ? -3.836 -6.880 19.087 1.00 81.06 104 GLU A C 1
ATOM 872 O O . GLU A 1 104 ? -2.730 -7.154 18.624 1.00 81.06 104 GLU A O 1
ATOM 877 N N . THR A 1 105 ? -4.963 -7.387 18.574 1.00 83.69 105 THR A N 1
ATOM 878 C CA . THR A 1 105 ? -5.015 -8.368 17.482 1.00 83.69 105 THR A CA 1
ATOM 879 C C . THR A 1 105 ? -5.990 -7.922 16.399 1.00 83.69 105 THR A C 1
ATOM 881 O O . THR A 1 105 ? -7.128 -7.561 16.692 1.00 83.69 105 THR A O 1
ATOM 884 N N . ILE A 1 106 ? -5.552 -7.980 15.139 1.00 86.44 106 ILE A N 1
ATOM 885 C CA . ILE A 1 106 ? -6.368 -7.619 13.975 1.00 86.44 106 ILE A CA 1
ATOM 886 C C . ILE A 1 106 ? -7.260 -8.806 13.599 1.00 86.44 106 ILE A C 1
ATOM 888 O O . ILE A 1 106 ? -6.772 -9.845 13.148 1.00 86.44 106 ILE A O 1
ATOM 892 N N . ARG A 1 107 ? -8.575 -8.665 13.775 1.00 82.50 107 ARG A N 1
ATOM 893 C CA . ARG A 1 107 ? -9.575 -9.706 13.475 1.00 82.50 107 ARG A CA 1
ATOM 894 C C . ARG A 1 107 ? -10.323 -9.419 12.186 1.00 82.50 107 ARG A C 1
ATOM 896 O O . ARG A 1 107 ? -10.745 -10.355 11.508 1.00 82.50 107 ARG A O 1
ATOM 903 N N . ASN A 1 108 ? -10.466 -8.145 11.833 1.00 81.31 108 ASN A N 1
ATOM 904 C CA . ASN A 1 108 ? -11.179 -7.702 10.645 1.00 81.31 108 ASN A CA 1
ATOM 905 C C . ASN A 1 108 ? -10.332 -6.742 9.805 1.00 81.31 108 ASN A C 1
ATOM 907 O O . ASN A 1 108 ? -9.922 -5.685 10.283 1.00 81.31 108 ASN A O 1
ATOM 911 N N . HIS A 1 109 ? -10.145 -7.099 8.534 1.00 81.69 109 HIS A N 1
ATOM 912 C CA . HIS A 1 109 ? -9.486 -6.283 7.520 1.00 81.69 109 HIS A CA 1
ATOM 913 C C . HIS A 1 109 ? -10.496 -5.812 6.472 1.00 81.69 109 HIS A C 1
ATOM 915 O O . HIS A 1 109 ? -11.445 -6.530 6.136 1.00 81.69 109 HIS A O 1
ATOM 921 N N . PHE A 1 110 ? -10.296 -4.603 5.964 1.00 81.44 110 PHE A N 1
ATOM 922 C CA . PHE A 1 110 ? -11.185 -3.996 4.993 1.00 81.44 110 PHE A CA 1
ATOM 923 C C . PHE A 1 110 ? -10.417 -3.048 4.064 1.00 81.44 110 PHE A C 1
ATOM 925 O O . PHE A 1 110 ? -9.598 -2.263 4.539 1.00 81.44 110 PHE A O 1
ATOM 932 N N . MET A 1 111 ? -10.683 -3.115 2.755 1.00 81.81 111 MET A N 1
ATOM 933 C CA . MET A 1 111 ? -10.060 -2.246 1.755 1.00 81.81 111 MET A CA 1
ATOM 934 C C . MET A 1 111 ? -11.074 -1.246 1.196 1.00 81.81 111 MET A C 1
ATOM 936 O O . MET A 1 111 ? -12.144 -1.624 0.720 1.00 81.81 111 MET A O 1
ATOM 940 N N . PHE A 1 112 ? -10.710 0.032 1.221 1.00 80.56 112 PHE A N 1
ATOM 941 C CA . PHE A 1 112 ? -11.514 1.154 0.766 1.00 80.56 112 PHE A CA 1
ATOM 942 C C . PHE A 1 112 ? -10.780 1.939 -0.314 1.00 80.56 112 PHE A C 1
ATOM 944 O O . PHE A 1 112 ? -9.661 2.398 -0.111 1.00 80.56 112 PHE A O 1
ATOM 951 N N . ARG A 1 113 ? -11.429 2.141 -1.453 1.00 81.88 113 ARG A N 1
ATOM 952 C CA . ARG A 1 113 ? -10.970 3.046 -2.494 1.00 81.88 113 ARG A CA 1
ATOM 953 C C . ARG A 1 113 ? -11.379 4.458 -2.127 1.00 81.88 113 ARG A C 1
ATOM 955 O O . ARG A 1 113 ? -12.566 4.743 -1.986 1.00 81.88 113 ARG A O 1
ATOM 962 N N . GLU A 1 114 ? -10.391 5.329 -2.007 1.00 77.94 114 GLU A N 1
ATOM 963 C CA . GLU A 1 114 ? -10.619 6.739 -1.757 1.00 77.94 114 GLU A CA 1
ATOM 964 C C . GLU A 1 114 ? -11.402 7.363 -2.920 1.00 77.94 114 GLU A C 1
ATOM 966 O O . GLU A 1 114 ? -10.929 7.401 -4.054 1.00 77.94 114 GLU A O 1
ATOM 971 N N . ASN A 1 115 ? -12.605 7.858 -2.624 1.00 71.31 115 ASN A N 1
ATOM 972 C CA . ASN A 1 115 ? -13.408 8.658 -3.553 1.00 71.31 115 ASN A CA 1
ATOM 973 C C . ASN A 1 115 ? -13.607 10.103 -3.049 1.00 71.31 115 ASN A C 1
ATOM 975 O O . ASN A 1 115 ? -14.054 10.955 -3.811 1.00 71.31 115 ASN A O 1
ATOM 979 N N . GLU A 1 116 ? -13.271 10.394 -1.786 1.00 72.06 116 GLU A N 1
ATOM 980 C CA . GLU A 1 116 ? -13.512 11.687 -1.136 1.00 72.06 116 GLU A CA 1
ATOM 981 C C . GLU A 1 116 ? -12.221 12.286 -0.572 1.00 72.06 116 GLU A C 1
ATOM 983 O O . GLU A 1 116 ? -11.469 11.613 0.130 1.00 72.06 116 GLU A O 1
ATOM 988 N N . TRP A 1 117 ? -12.013 13.588 -0.801 1.00 67.75 117 TRP A N 1
ATOM 989 C CA . TRP A 1 117 ? -10.833 14.330 -0.332 1.00 67.75 117 TRP A CA 1
ATOM 990 C C . TRP A 1 117 ? -10.626 14.318 1.184 1.00 67.75 117 TRP A C 1
ATOM 992 O O . TRP A 1 117 ? -9.502 14.493 1.655 1.00 67.75 117 TRP A O 1
ATOM 1002 N N . MET A 1 118 ? -11.682 14.102 1.972 1.00 71.69 118 MET A N 1
ATOM 1003 C CA . MET A 1 118 ? -11.557 14.052 3.430 1.00 71.69 118 MET A CA 1
ATOM 1004 C C . MET A 1 118 ? -10.638 12.914 3.895 1.00 71.69 118 MET A C 1
ATOM 1006 O O . MET A 1 118 ? -10.008 13.038 4.945 1.00 71.69 118 MET A O 1
ATOM 1010 N N . PHE A 1 119 ? -10.482 11.852 3.098 1.00 79.81 119 PHE A N 1
ATOM 1011 C CA . PHE A 1 119 ? -9.634 10.699 3.414 1.00 79.81 119 PHE A CA 1
ATOM 1012 C C . PHE A 1 119 ? -8.203 10.813 2.861 1.00 79.81 119 PHE A C 1
ATOM 1014 O O . PHE A 1 119 ? -7.397 9.896 3.036 1.00 79.81 119 PHE A O 1
ATOM 1021 N N . SER A 1 120 ? -7.832 11.970 2.300 1.00 81.19 120 SER A N 1
ATOM 1022 C CA . SER A 1 120 ? -6.466 12.219 1.822 1.00 81.19 120 SER A CA 1
ATOM 1023 C C . SER A 1 120 ? -5.488 12.502 2.971 1.00 81.19 120 SER A C 1
ATOM 1025 O O . SER A 1 120 ? -4.273 12.388 2.802 1.00 81.19 120 SER A O 1
ATOM 1027 N N . SER A 1 121 ? -5.994 12.803 4.173 1.00 89.00 121 SER A N 1
ATOM 1028 C CA . SER A 1 121 ? -5.191 12.996 5.389 1.00 89.00 121 SER A CA 1
ATOM 1029 C C . SER A 1 121 ? -5.213 11.771 6.310 1.00 89.00 121 SER A C 1
ATOM 1031 O O . SER A 1 121 ? -6.215 11.060 6.384 1.00 89.00 121 SER A O 1
ATOM 1033 N N . GLU A 1 122 ? -4.142 11.567 7.083 1.00 90.06 122 GLU A N 1
ATOM 1034 C CA . GLU A 1 122 ? -4.052 10.490 8.086 1.00 90.06 122 GLU A CA 1
ATOM 1035 C C . GLU A 1 122 ? -5.195 10.575 9.115 1.00 90.06 122 GLU A C 1
ATOM 1037 O O . GLU A 1 122 ? -5.837 9.576 9.439 1.00 90.06 122 GLU A O 1
ATOM 1042 N N . LYS A 1 123 ? -5.537 11.793 9.562 1.00 90.62 123 LYS A N 1
ATOM 1043 C CA . LYS A 1 123 ? -6.681 12.029 10.461 1.00 90.62 123 LYS A CA 1
ATOM 1044 C C . LYS A 1 123 ? -7.999 11.572 9.835 1.00 90.62 123 LYS A C 1
ATOM 1046 O O . LYS A 1 123 ? -8.802 10.931 10.508 1.00 90.62 123 LYS A O 1
ATOM 1051 N N . GLY A 1 124 ? -8.202 11.878 8.555 1.00 91.06 124 GLY A N 1
ATOM 1052 C CA . GLY A 1 124 ? -9.376 11.455 7.798 1.00 91.06 124 GLY A CA 1
ATOM 1053 C C . GLY A 1 124 ? -9.480 9.939 7.675 1.00 91.06 124 GLY A C 1
ATOM 1054 O O . GLY A 1 124 ? -10.537 9.373 7.945 1.00 91.06 124 GLY A O 1
ATOM 1055 N N . ARG A 1 125 ? -8.377 9.258 7.346 1.00 92.75 125 ARG A N 1
ATOM 1056 C CA . ARG A 1 125 ? -8.348 7.788 7.256 1.00 92.75 125 ARG A CA 1
ATOM 1057 C C . ARG A 1 125 ? -8.557 7.116 8.609 1.00 92.75 125 ARG A C 1
ATOM 1059 O O . ARG A 1 125 ? -9.286 6.132 8.691 1.00 92.75 125 ARG A O 1
ATOM 1066 N N . SER A 1 126 ? -7.995 7.675 9.678 1.00 91.19 126 SER A N 1
ATOM 1067 C CA . SER A 1 126 ? -8.245 7.211 11.048 1.00 91.19 126 SER A CA 1
ATOM 1068 C C . SER A 1 126 ? -9.719 7.371 11.445 1.00 91.19 126 SER A C 1
ATOM 1070 O O . SER A 1 126 ? -10.326 6.442 11.982 1.00 91.19 126 SER A O 1
ATOM 1072 N N . ALA A 1 127 ? -10.343 8.504 11.100 1.00 91.00 127 ALA A N 1
ATOM 1073 C CA . ALA A 1 127 ? -11.775 8.715 11.303 1.00 91.00 127 ALA A CA 1
ATOM 1074 C C . ALA A 1 127 ? -12.630 7.726 10.492 1.00 91.00 127 ALA A C 1
ATOM 1076 O O . ALA A 1 127 ? -13.569 7.150 11.039 1.00 91.00 127 ALA A O 1
ATOM 1077 N N . LEU A 1 128 ? -12.279 7.470 9.228 1.00 90.44 128 LEU A N 1
ATOM 1078 C CA . LEU A 1 128 ? -12.954 6.479 8.390 1.00 90.44 128 LEU A CA 1
ATOM 1079 C C . LEU A 1 128 ? -12.848 5.071 8.986 1.00 90.44 128 LEU A C 1
ATOM 1081 O O . LEU A 1 128 ? -13.848 4.363 9.090 1.00 90.44 128 LEU A O 1
ATOM 1085 N N . ARG A 1 129 ? -11.660 4.675 9.454 1.00 92.25 129 ARG A N 1
ATOM 1086 C CA . ARG A 1 129 ? -11.451 3.383 10.121 1.00 92.25 129 ARG A CA 1
ATOM 1087 C C . ARG A 1 129 ? -12.370 3.241 11.332 1.00 92.25 129 ARG A C 1
ATOM 1089 O O . ARG A 1 129 ? -13.067 2.231 11.434 1.00 92.25 129 ARG A O 1
ATOM 1096 N N . ASN A 1 130 ? -12.450 4.271 12.179 1.00 90.88 130 ASN A N 1
ATOM 1097 C CA . ASN A 1 130 ? -13.374 4.302 13.318 1.00 90.88 130 ASN A CA 1
ATOM 1098 C C . ASN A 1 130 ? -14.841 4.128 12.887 1.00 90.88 130 ASN A C 1
ATOM 1100 O O . ASN A 1 130 ? -15.562 3.353 13.508 1.00 90.88 130 ASN A O 1
ATOM 1104 N N . GLN A 1 131 ? -15.274 4.791 11.810 1.00 88.69 131 GLN A N 1
ATOM 1105 C CA . GLN A 1 131 ? -16.646 4.676 11.291 1.00 88.69 131 GLN A CA 1
ATOM 1106 C C . GLN A 1 131 ? -16.962 3.273 10.754 1.00 88.69 131 GLN A C 1
ATOM 1108 O O . GLN A 1 131 ? -18.073 2.782 10.927 1.00 88.69 131 GLN A O 1
ATOM 1113 N N . THR A 1 132 ? -15.988 2.605 10.130 1.00 87.25 132 THR A N 1
ATOM 1114 C CA . THR A 1 132 ? -16.178 1.242 9.599 1.00 87.25 132 THR A CA 1
ATOM 1115 C C . THR A 1 132 ? -16.206 0.154 10.678 1.00 87.25 132 THR A C 1
ATOM 1117 O O . THR A 1 132 ? -16.612 -0.976 10.391 1.00 87.25 132 THR A O 1
ATOM 1120 N N . GLY A 1 133 ? -15.751 0.458 11.902 1.00 85.50 133 GLY A N 1
ATOM 1121 C CA . GLY A 1 133 ? -15.650 -0.511 12.999 1.00 85.50 133 GLY A CA 1
ATOM 1122 C C . GLY A 1 133 ? -14.689 -1.670 12.707 1.00 85.50 133 GLY A C 1
ATOM 1123 O O . GLY A 1 133 ? -14.903 -2.786 13.179 1.00 85.50 133 GLY A O 1
ATOM 1124 N N . LYS A 1 134 ? -13.678 -1.442 11.859 1.00 87.69 134 LYS A N 1
ATOM 1125 C CA . LYS A 1 134 ? -12.679 -2.446 11.468 1.00 87.69 134 LYS A CA 1
ATOM 1126 C C . LYS A 1 134 ? -11.382 -2.232 12.230 1.00 87.69 134 LYS A C 1
ATOM 1128 O O . LYS A 1 134 ? -10.984 -1.092 12.447 1.00 87.69 134 LYS A O 1
ATO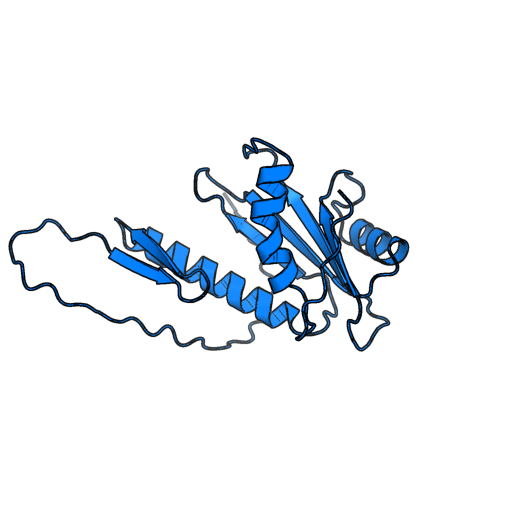M 1133 N N . ASP A 1 135 ? -10.708 -3.330 12.560 1.00 91.75 135 ASP A N 1
ATOM 1134 C CA . ASP A 1 135 ? -9.420 -3.284 13.260 1.00 91.75 135 ASP A CA 1
ATOM 1135 C C . ASP A 1 135 ? -8.307 -2.804 12.324 1.00 91.75 135 ASP A C 1
ATOM 1137 O O . ASP A 1 135 ? -7.405 -2.101 12.758 1.00 91.75 135 ASP A O 1
ATOM 1141 N N . ARG A 1 136 ? -8.384 -3.149 11.030 1.00 92.38 136 ARG A N 1
ATOM 1142 C CA . ARG A 1 136 ? -7.496 -2.633 9.984 1.00 92.38 136 ARG A CA 1
ATOM 1143 C C . ARG A 1 136 ? -8.275 -2.138 8.775 1.00 92.38 136 ARG A C 1
ATOM 1145 O O . ARG A 1 136 ? -9.087 -2.872 8.206 1.00 92.38 136 ARG A O 1
ATOM 1152 N N . LEU A 1 137 ? -7.928 -0.939 8.325 1.00 92.94 137 LEU A N 1
ATOM 1153 C CA . LEU A 1 137 ? -8.395 -0.324 7.091 1.00 92.94 137 LEU A CA 1
ATOM 1154 C C . LEU A 1 137 ? -7.215 -0.127 6.128 1.00 92.94 137 LEU A C 1
ATOM 1156 O O . LEU A 1 137 ? -6.247 0.544 6.469 1.00 92.94 137 LEU A O 1
ATOM 1160 N N . ALA A 1 138 ? -7.311 -0.676 4.918 1.00 92.50 138 ALA A N 1
ATOM 1161 C CA . ALA A 1 138 ? -6.459 -0.302 3.794 1.00 92.50 138 ALA A CA 1
ATOM 1162 C C . ALA A 1 138 ? -7.188 0.729 2.933 1.00 92.50 138 ALA A C 1
ATOM 1164 O O . ALA A 1 138 ? -8.183 0.402 2.294 1.00 92.50 138 ALA A O 1
ATOM 1165 N N . VAL A 1 139 ? -6.698 1.962 2.892 1.00 91.81 139 VAL A N 1
ATOM 1166 C CA . VAL A 1 139 ? -7.189 2.983 1.964 1.00 91.81 139 VAL A CA 1
ATOM 1167 C C . VAL A 1 139 ? -6.306 2.982 0.726 1.00 91.81 139 VAL A C 1
ATOM 1169 O O . VAL A 1 139 ? -5.087 3.069 0.844 1.00 91.81 139 VAL A O 1
ATOM 1172 N N . VAL A 1 140 ? -6.909 2.870 -0.453 1.00 92.50 140 VAL A N 1
ATOM 1173 C CA . VAL A 1 140 ? -6.205 2.939 -1.733 1.00 92.50 140 VAL A CA 1
ATOM 1174 C C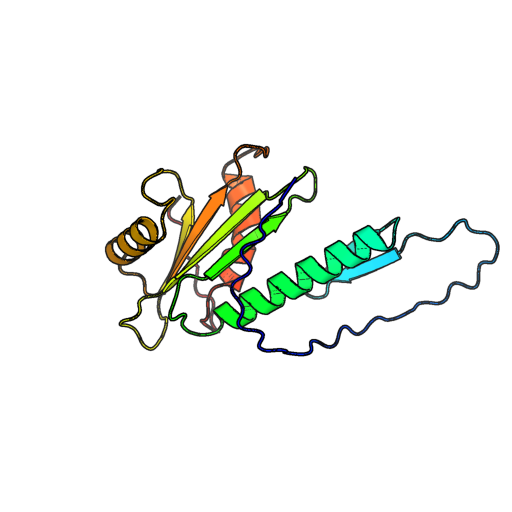 . VAL A 1 140 ? -6.575 4.211 -2.483 1.00 92.50 140 VAL A C 1
ATOM 1176 O O . VAL A 1 140 ? -7.747 4.469 -2.765 1.00 92.50 140 VAL A O 1
ATOM 1179 N N . THR A 1 141 ? -5.555 4.989 -2.823 1.00 91.31 141 THR A N 1
ATOM 1180 C CA . THR A 1 141 ? -5.648 6.182 -3.659 1.00 91.31 141 THR A CA 1
ATOM 1181 C C . THR A 1 141 ? -5.206 5.822 -5.071 1.00 91.31 141 THR A C 1
ATOM 1183 O O . THR A 1 141 ? -4.106 5.302 -5.276 1.00 91.31 141 THR A O 1
ATOM 1186 N N . LEU A 1 142 ? -6.066 6.100 -6.048 1.00 91.31 142 LEU A N 1
ATOM 1187 C CA . LEU A 1 142 ? -5.745 5.967 -7.466 1.00 91.31 142 LEU A CA 1
ATOM 1188 C C . LEU A 1 142 ? -5.059 7.247 -7.930 1.00 91.31 142 LEU A C 1
ATOM 1190 O O . LEU A 1 142 ? -5.550 8.350 -7.671 1.00 91.31 142 LEU A O 1
ATOM 1194 N N . SER A 1 143 ? -3.941 7.113 -8.635 1.00 89.75 143 SER A N 1
ATOM 1195 C CA . SER A 1 143 ? -3.306 8.279 -9.238 1.00 89.75 143 SER A CA 1
ATOM 1196 C C . SER A 1 143 ? -4.160 8.831 -10.374 1.00 89.75 143 SER A C 1
ATOM 1198 O O . SER A 1 143 ? -4.665 8.079 -11.205 1.00 89.75 143 SER A O 1
ATOM 1200 N N . ARG A 1 144 ? -4.302 10.160 -10.415 1.00 87.75 144 ARG A N 1
ATOM 1201 C CA . ARG A 1 144 ? -5.072 10.887 -11.441 1.00 87.75 144 ARG A CA 1
ATOM 1202 C C . ARG A 1 144 ? -4.345 10.993 -12.777 1.00 87.75 144 ARG A C 1
ATOM 1204 O O . ARG A 1 144 ? -4.965 11.349 -13.769 1.00 87.75 144 ARG A O 1
ATOM 1211 N N . THR A 1 145 ? -3.039 10.739 -12.791 1.00 87.06 145 THR A N 1
ATOM 1212 C CA . THR A 1 145 ? -2.217 10.786 -14.009 1.00 87.06 145 THR A CA 1
ATOM 1213 C C . THR A 1 145 ? -2.250 9.472 -14.781 1.00 87.06 145 THR A C 1
ATOM 1215 O O . THR A 1 145 ? -1.529 9.345 -15.762 1.00 87.06 145 THR A O 1
ATOM 1218 N N . GLN A 1 146 ? -3.026 8.499 -14.301 1.00 88.75 146 GLN A N 1
ATOM 1219 C CA . GLN A 1 146 ? -3.021 7.130 -14.788 1.00 88.75 146 GLN A CA 1
ATOM 1220 C C . GLN A 1 146 ? -4.366 6.766 -15.401 1.00 88.75 146 GLN A C 1
ATOM 1222 O O . GLN A 1 146 ? -5.407 7.253 -14.947 1.00 88.75 146 GLN A O 1
ATOM 1227 N N . ASN A 1 147 ? -4.345 5.889 -16.401 1.00 88.44 147 ASN A N 1
ATOM 1228 C CA . ASN A 1 147 ? -5.559 5.437 -17.072 1.00 88.44 147 ASN A CA 1
ATOM 1229 C C . ASN A 1 147 ? -6.091 4.126 -16.475 1.00 88.44 147 ASN A C 1
ATOM 1231 O O . ASN A 1 147 ? -5.351 3.155 -16.281 1.00 88.44 147 ASN A O 1
ATOM 1235 N N . TYR A 1 148 ? -7.403 4.104 -16.224 1.00 88.69 148 TYR A N 1
ATOM 1236 C CA . TYR A 1 148 ? -8.153 2.933 -15.764 1.00 88.69 148 TYR A CA 1
ATOM 1237 C C . TYR A 1 148 ? -9.351 2.732 -16.686 1.00 88.69 148 TYR A C 1
ATOM 1239 O O . TYR A 1 148 ? -10.178 3.634 -16.831 1.00 88.69 148 TYR A O 1
ATOM 1247 N N . SER A 1 149 ? -9.458 1.559 -17.300 1.00 88.19 149 SER A N 1
ATOM 1248 C CA . SER A 1 149 ? -10.478 1.273 -18.312 1.00 88.19 149 SER A CA 1
ATOM 1249 C C . SER A 1 149 ? -11.837 1.010 -17.674 1.00 88.19 149 SER A C 1
ATOM 1251 O O . SER A 1 149 ? -12.873 1.387 -18.217 1.00 88.19 149 SER A O 1
ATOM 1253 N N . SER A 1 150 ? -11.855 0.353 -16.511 1.00 89.25 150 SER A N 1
ATOM 1254 C CA . SER A 1 150 ? -13.092 0.061 -15.785 1.00 89.25 150 SER A CA 1
ATOM 1255 C C . SER A 1 150 ? -12.875 -0.111 -14.282 1.00 89.25 150 SER A C 1
ATOM 1257 O O . SER A 1 150 ? -11.773 -0.374 -13.803 1.00 89.25 150 SER A O 1
ATOM 1259 N N . LEU A 1 151 ? -13.966 -0.014 -13.515 1.00 85.75 151 LEU A N 1
ATOM 1260 C CA . LEU A 1 151 ? -13.956 -0.362 -12.092 1.00 85.75 151 LEU 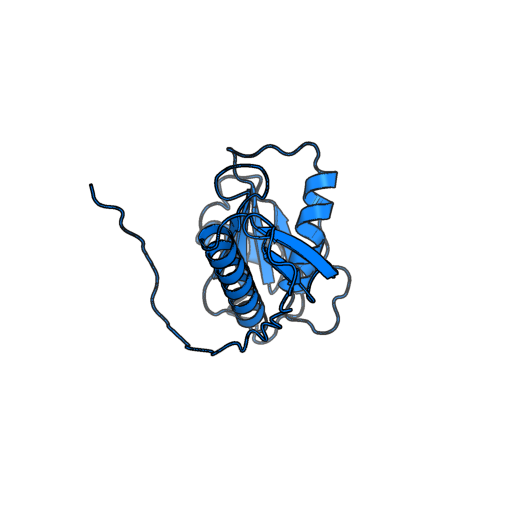A CA 1
ATOM 1261 C C . LEU A 1 151 ? -13.595 -1.840 -11.866 1.00 85.75 151 LEU A C 1
ATOM 1263 O O . LEU A 1 151 ? -12.985 -2.171 -10.854 1.00 85.75 151 LEU A O 1
ATOM 1267 N N . GLU A 1 152 ? -13.984 -2.719 -12.787 1.00 87.69 152 GLU A N 1
ATOM 1268 C CA . GLU A 1 152 ? -13.726 -4.156 -12.701 1.00 87.69 152 GLU A CA 1
ATOM 1269 C C . GLU A 1 152 ? -12.239 -4.478 -12.882 1.00 87.69 152 GLU A C 1
ATOM 1271 O O . GLU A 1 152 ? -11.680 -5.241 -12.098 1.00 87.69 152 GLU A O 1
ATOM 1276 N N . GLU A 1 153 ? -11.571 -3.813 -13.827 1.00 87.50 153 GLU A N 1
ATOM 1277 C CA . GLU A 1 153 ? -10.113 -3.877 -13.987 1.00 87.50 153 GLU A CA 1
ATOM 1278 C C . GLU A 1 153 ? -9.404 -3.481 -12.687 1.00 87.50 153 GLU A C 1
ATOM 1280 O O . GLU A 1 153 ? -8.587 -4.237 -12.166 1.00 87.50 153 GLU A O 1
ATOM 1285 N N . VAL A 1 154 ? -9.800 -2.351 -12.091 1.00 88.19 154 VAL A N 1
ATOM 1286 C CA . VAL A 1 154 ? -9.240 -1.892 -10.812 1.00 88.19 154 VAL A CA 1
ATOM 1287 C C . VAL A 1 154 ? -9.473 -2.920 -9.699 1.00 88.19 154 VAL A C 1
ATOM 1289 O O . VAL A 1 154 ? -8.568 -3.188 -8.915 1.00 88.19 154 VAL A O 1
ATOM 1292 N N . LYS A 1 155 ? -10.663 -3.527 -9.614 1.00 84.62 155 LYS A N 1
ATOM 1293 C CA . LYS A 1 155 ? -10.952 -4.578 -8.621 1.00 84.62 155 LYS A CA 1
ATOM 1294 C C . LYS A 1 155 ? -10.037 -5.791 -8.804 1.00 84.62 155 LYS A C 1
ATOM 1296 O O . LYS A 1 155 ? -9.500 -6.294 -7.817 1.00 84.62 155 LYS A O 1
ATOM 1301 N N . ASN A 1 156 ? -9.835 -6.225 -10.045 1.00 85.81 156 ASN A N 1
ATOM 1302 C CA . ASN A 1 156 ? -8.978 -7.363 -10.371 1.00 85.81 156 ASN A CA 1
ATOM 1303 C C . ASN A 1 156 ? -7.503 -7.075 -10.055 1.00 85.81 156 ASN A C 1
ATOM 1305 O O . ASN A 1 156 ? -6.823 -7.935 -9.497 1.00 85.81 156 ASN A O 1
ATOM 1309 N N . GLU A 1 157 ? -7.025 -5.858 -10.330 1.00 87.56 157 GLU A N 1
ATOM 1310 C CA . GLU A 1 157 ? -5.664 -5.431 -9.984 1.00 87.56 157 GLU A CA 1
ATOM 1311 C C . GLU A 1 157 ? -5.451 -5.326 -8.465 1.00 87.56 157 GLU A C 1
ATOM 1313 O O . GLU A 1 157 ? -4.405 -5.730 -7.955 1.00 87.56 157 GLU A O 1
ATOM 1318 N N . LEU A 1 158 ? -6.437 -4.810 -7.722 1.00 87.94 158 LEU A N 1
ATOM 1319 C CA . LEU A 1 158 ? -6.334 -4.581 -6.276 1.00 87.94 158 LEU A CA 1
ATOM 1320 C C . LEU A 1 158 ? -6.581 -5.832 -5.422 1.00 87.94 158 LEU A C 1
ATOM 1322 O O . LEU A 1 158 ? -6.070 -5.920 -4.301 1.00 87.94 158 LEU A O 1
ATOM 1326 N N . GLY A 1 159 ? -7.340 -6.801 -5.936 1.00 83.94 159 GLY A N 1
ATOM 1327 C CA . GLY A 1 159 ? -7.711 -8.033 -5.236 1.00 83.94 159 GLY A CA 1
ATOM 1328 C C . GLY A 1 159 ? -6.529 -8.754 -4.572 1.00 83.94 159 GLY A C 1
ATOM 1329 O O . GLY A 1 159 ? -6.581 -9.006 -3.363 1.00 83.94 159 GLY A O 1
ATOM 1330 N N . PRO A 1 160 ? -5.428 -9.024 -5.301 1.00 83.25 160 PRO A N 1
ATOM 1331 C CA . PRO A 1 160 ? -4.234 -9.638 -4.729 1.00 83.25 160 PRO A CA 1
ATOM 1332 C C . PRO A 1 160 ? -3.618 -8.837 -3.573 1.00 83.25 160 PRO A C 1
ATOM 1334 O O . PRO A 1 160 ? -3.172 -9.427 -2.591 1.00 83.25 160 PRO A O 1
ATOM 1337 N N . PHE A 1 161 ? -3.612 -7.501 -3.636 1.00 84.75 161 PHE A N 1
ATOM 1338 C CA . PHE A 1 161 ? -3.042 -6.659 -2.575 1.00 84.75 161 PHE A CA 1
ATOM 1339 C C . PHE A 1 161 ? -3.864 -6.705 -1.287 1.00 84.75 161 PHE A C 1
ATOM 1341 O O . PHE A 1 161 ? -3.300 -6.698 -0.195 1.00 84.75 161 PHE A O 1
ATOM 1348 N N . ALA A 1 162 ? -5.187 -6.814 -1.403 1.00 80.12 162 ALA A N 1
ATOM 1349 C CA . ALA A 1 162 ? -6.078 -6.901 -0.251 1.00 80.12 162 ALA A CA 1
ATOM 1350 C C . ALA A 1 162 ? -5.796 -8.135 0.613 1.00 80.12 162 ALA A C 1
ATOM 1352 O O . ALA A 1 162 ? -5.862 -8.072 1.837 1.00 80.12 162 ALA A O 1
ATOM 1353 N N . ILE A 1 163 ? -5.418 -9.242 -0.026 1.00 81.94 163 ILE A N 1
ATOM 1354 C CA . ILE A 1 163 ? -5.013 -10.466 0.667 1.00 81.94 163 ILE A CA 1
ATOM 1355 C C . ILE A 1 163 ? -3.614 -10.298 1.273 1.00 81.94 163 ILE A C 1
ATOM 1357 O O . ILE A 1 163 ? -3.374 -10.729 2.395 1.00 81.94 163 ILE A O 1
ATOM 1361 N N . ARG A 1 164 ? -2.688 -9.641 0.561 1.00 83.88 164 ARG A N 1
ATOM 1362 C CA . ARG A 1 164 ? -1.295 -9.461 1.008 1.00 83.88 164 ARG A CA 1
ATOM 1363 C C . ARG A 1 164 ? -1.149 -8.597 2.262 1.00 83.88 164 ARG A C 1
ATOM 1365 O O . ARG A 1 164 ? -0.190 -8.792 3.000 1.00 83.88 164 ARG A O 1
ATOM 1372 N N . PHE A 1 165 ? -2.048 -7.641 2.495 1.00 87.06 165 PHE A N 1
ATOM 1373 C CA . PHE A 1 165 ? -1.993 -6.753 3.668 1.00 87.06 165 PHE A CA 1
ATOM 1374 C C . PHE A 1 165 ? -2.844 -7.234 4.851 1.00 87.06 165 PHE A C 1
ATOM 1376 O O . PHE A 1 165 ? -2.861 -6.587 5.907 1.00 87.06 165 PHE A O 1
ATOM 1383 N N . ASP A 1 166 ? -3.532 -8.365 4.693 1.00 85.12 166 ASP A N 1
ATOM 1384 C CA . ASP A 1 166 ? -4.276 -9.008 5.765 1.00 85.12 166 ASP A CA 1
ATOM 1385 C C . ASP A 1 166 ? -3.308 -9.793 6.672 1.00 85.12 166 ASP A C 1
ATOM 1387 O O . ASP A 1 166 ? -2.649 -10.728 6.214 1.00 85.12 166 ASP A O 1
ATOM 1391 N N . PRO A 1 167 ? -3.196 -9.453 7.969 1.00 81.25 167 PRO A N 1
ATOM 1392 C CA . PRO A 1 167 ? -2.316 -10.173 8.887 1.00 81.25 167 PRO A CA 1
ATOM 1393 C C . PRO A 1 167 ? -2.866 -11.560 9.271 1.00 81.25 167 PRO A C 1
ATOM 1395 O O . PRO A 1 167 ? -2.190 -12.329 9.960 1.00 81.25 167 PRO A O 1
ATOM 1398 N N . ARG A 1 168 ? -4.099 -11.903 8.873 1.00 78.25 168 ARG A N 1
ATOM 1399 C CA . ARG A 1 168 ? -4.746 -13.172 9.218 1.00 78.25 168 ARG A CA 1
ATOM 1400 C C . ARG A 1 168 ? -4.246 -14.285 8.296 1.00 78.25 168 ARG A C 1
ATOM 1402 O O . ARG A 1 168 ? -4.427 -14.239 7.087 1.00 78.25 168 ARG A O 1
ATOM 1409 N N . ARG A 1 169 ? -3.693 -15.351 8.890 1.00 57.28 169 ARG A N 1
ATOM 1410 C CA . ARG A 1 169 ? -3.234 -16.561 8.169 1.00 57.28 169 ARG A CA 1
ATOM 1411 C C . ARG A 1 169 ? -4.334 -17.275 7.370 1.00 57.28 169 ARG A C 1
ATOM 1413 O O . ARG A 1 169 ? -4.015 -17.957 6.406 1.00 57.28 169 ARG A O 1
ATOM 1420 N N . ASN A 1 170 ? -5.597 -17.116 7.769 1.00 50.28 170 ASN A N 1
ATOM 1421 C CA . ASN A 1 170 ? -6.768 -17.593 7.037 1.00 50.28 170 ASN A CA 1
ATOM 1422 C C . ASN A 1 170 ? -7.468 -16.378 6.429 1.00 50.28 170 ASN A C 1
ATOM 1424 O O . ASN A 1 170 ? -8.280 -15.731 7.094 1.00 50.28 170 ASN A O 1
ATOM 1428 N N . SER A 1 171 ? -7.134 -16.059 5.183 1.00 47.97 171 SER A N 1
ATOM 1429 C CA . SER A 1 171 ? -7.782 -15.019 4.388 1.00 47.97 171 SER A CA 1
ATOM 1430 C C . SER A 1 171 ? -9.225 -15.422 4.059 1.00 47.97 171 SER A C 1
ATOM 1432 O O . SER A 1 171 ? -9.563 -15.816 2.946 1.00 47.97 171 SER A O 1
ATOM 1434 N N . GLY A 1 172 ? -10.119 -15.334 5.045 1.00 49.75 172 GLY A N 1
ATOM 1435 C CA . GLY A 1 172 ? -11.546 -15.232 4.755 1.00 49.75 172 GLY A CA 1
ATOM 1436 C C . GLY A 1 172 ? -11.789 -14.041 3.823 1.00 49.75 172 GLY A C 1
ATOM 1437 O O . GLY A 1 172 ? -11.030 -13.073 3.872 1.00 49.75 172 GLY A O 1
ATOM 1438 N N . LEU A 1 173 ? -12.832 -14.118 2.984 1.00 49.81 173 LEU A N 1
ATOM 1439 C CA . LEU A 1 173 ? -13.194 -13.099 1.988 1.00 49.81 173 LEU A CA 1
ATOM 1440 C C . LEU A 1 173 ? -12.948 -11.674 2.511 1.00 49.81 173 LEU A C 1
ATOM 1442 O O . LEU A 1 173 ? -13.688 -11.179 3.370 1.00 49.81 173 LEU A O 1
ATOM 1446 N N . VAL A 1 174 ? -11.915 -11.010 1.985 1.00 55.22 174 VAL A N 1
ATOM 1447 C CA . VAL A 1 174 ? -11.746 -9.572 2.188 1.00 55.22 174 VAL A CA 1
ATOM 1448 C C . VAL A 1 174 ? -12.945 -8.910 1.522 1.00 55.22 174 VAL A C 1
ATOM 1450 O O . VAL A 1 174 ? -13.182 -9.081 0.327 1.00 55.22 174 VAL A O 1
ATOM 1453 N N . ARG A 1 175 ? -13.772 -8.224 2.315 1.00 49.59 175 ARG A N 1
ATOM 1454 C CA . ARG A 1 175 ? -14.963 -7.552 1.794 1.00 49.59 175 ARG A CA 1
ATOM 1455 C C . ARG A 1 175 ? -14.544 -6.243 1.136 1.00 49.59 175 ARG A C 1
ATOM 1457 O O . ARG A 1 175 ? -13.995 -5.374 1.803 1.00 49.59 175 ARG A O 1
ATOM 1464 N N . PHE A 1 176 ? -14.863 -6.107 -0.144 1.00 53.44 176 PHE A N 1
ATOM 1465 C CA . PHE A 1 176 ? -14.849 -4.852 -0.890 1.00 53.44 176 PHE A CA 1
ATOM 1466 C C . PHE A 1 176 ? -16.302 -4.358 -0.962 1.00 53.44 176 PHE A C 1
ATOM 1468 O O . PHE A 1 176 ? -17.144 -5.146 -1.390 1.00 53.44 176 PHE A O 1
ATOM 1475 N N . PRO A 1 177 ? -16.669 -3.131 -0.560 1.00 43.19 177 PRO A N 1
ATOM 1476 C CA . PRO A 1 177 ? -18.052 -2.668 -0.616 1.00 43.19 177 PRO A CA 1
ATOM 1477 C C . PRO A 1 177 ? -18.256 -1.686 -1.772 1.00 43.19 177 PRO A C 1
ATOM 1479 O O . PRO A 1 177 ? -19.018 -0.734 -1.634 1.00 43.19 177 PRO A O 1
ATOM 1482 N N . PHE A 1 178 ? -17.527 -1.875 -2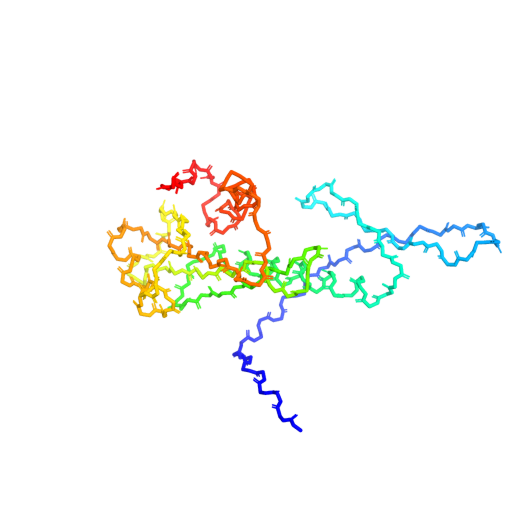.873 1.00 50.44 178 PHE A N 1
ATOM 1483 C CA . PHE A 1 178 ? -17.759 -1.114 -4.100 1.00 50.44 178 PHE A CA 1
ATOM 1484 C C . PHE A 1 178 ? -18.789 -1.828 -4.959 1.00 50.44 178 PHE A C 1
ATOM 1486 O O . PHE A 1 178 ? -18.532 -3.013 -5.289 1.00 50.44 178 PHE A O 1
#

pLDDT: mean 75.52, std 19.49, range [23.42, 94.69]

Foldseek 3Di:
DDDDDPDDDDDPPDDDDDDDDDDDDPPPDDDPAWDWDQDPVVRDIDTHPDVVVVVVVVVLVVVLVVVLVVLLADDPAKDKDFDADPVDGDGQKMKIKDFDNPDRDFPAEAEAEDPDPLCVDSVSVNVVCVVVVGRMYIYMYGDPVDDDPDPVSVCVVCVVVSQSSDSDPDPDDHDDPD

Organism: Angiostrongylus cantonensis (NCBI:txid6313)

Sequence (178 aa):
MSLMFLSYRHCYRHRFLLRVHEIESRASNFSMPPIEVFLQSSSRTERFNNPDDLLTFIISEQEMSQFVQLCSRRLDHEASIAIESRFECGPRYRFHIVDDIKTETIRNHFMFRENEWMFSSEKGRSALRNQTGKDRLAVVTLSRTQNYSSLEEVKNELGPFAIRFDPRRNSGLVRFPF